Protein AF-A0A1T4ZAY3-F1 (afdb_monomer_lite)

Structure (mmCIF, N/CA/C/O backbone):
data_AF-A0A1T4ZAY3-F1
#
_entry.id   AF-A0A1T4ZAY3-F1
#
loop_
_atom_site.group_PDB
_atom_site.id
_atom_site.type_symbol
_atom_site.label_atom_id
_atom_site.label_alt_id
_atom_site.label_comp_id
_atom_site.label_asym_id
_atom_site.label_entity_id
_atom_site.label_seq_id
_atom_site.pdbx_PDB_ins_code
_atom_site.Cartn_x
_atom_site.Cartn_y
_atom_site.Cartn_z
_atom_site.occupancy
_atom_site.B_iso_or_equiv
_atom_site.auth_seq_id
_atom_site.auth_comp_id
_atom_site.auth_asym_id
_atom_site.auth_atom_id
_atom_site.pdbx_PDB_model_num
ATOM 1 N N . MET A 1 1 ? 29.285 -40.891 -33.772 1.00 54.06 1 MET A N 1
ATOM 2 C CA . MET A 1 1 ? 28.269 -39.819 -33.714 1.00 54.06 1 MET A CA 1
ATOM 3 C C . MET A 1 1 ? 29.008 -38.498 -33.857 1.00 54.06 1 MET A C 1
ATOM 5 O O . MET A 1 1 ? 29.979 -38.327 -33.131 1.00 54.06 1 MET A O 1
ATOM 9 N N . PRO A 1 2 ? 28.671 -37.641 -34.832 1.00 55.88 2 PRO A N 1
ATOM 10 C CA . PRO A 1 2 ? 29.386 -36.385 -35.017 1.00 55.88 2 PRO A CA 1
ATOM 11 C C . PRO A 1 2 ? 29.109 -35.448 -33.835 1.00 55.88 2 PRO A C 1
ATOM 13 O O . PRO A 1 2 ? 27.964 -35.315 -33.409 1.00 55.88 2 PRO A O 1
ATOM 16 N N . ASN A 1 3 ? 30.174 -34.845 -33.300 1.00 60.22 3 ASN A N 1
ATOM 17 C CA . ASN A 1 3 ? 30.145 -33.859 -32.219 1.00 60.22 3 ASN A CA 1
ATOM 18 C C . ASN A 1 3 ? 29.251 -32.673 -32.606 1.00 60.22 3 ASN A C 1
ATOM 20 O O . ASN A 1 3 ? 29.671 -31.792 -33.354 1.00 60.22 3 ASN A O 1
ATOM 24 N N . TYR A 1 4 ? 28.025 -32.645 -32.090 1.00 63.66 4 TYR A N 1
ATOM 25 C CA . TYR A 1 4 ? 27.171 -31.467 -32.155 1.00 63.66 4 TYR A CA 1
ATOM 26 C C . TYR A 1 4 ? 27.678 -30.448 -31.132 1.00 63.66 4 TYR A C 1
ATOM 28 O O . TYR A 1 4 ? 27.472 -30.617 -29.932 1.00 63.66 4 TYR A O 1
ATOM 36 N N . ASN A 1 5 ? 28.369 -29.413 -31.608 1.00 68.62 5 ASN A N 1
ATOM 37 C CA . ASN A 1 5 ? 28.717 -28.250 -30.801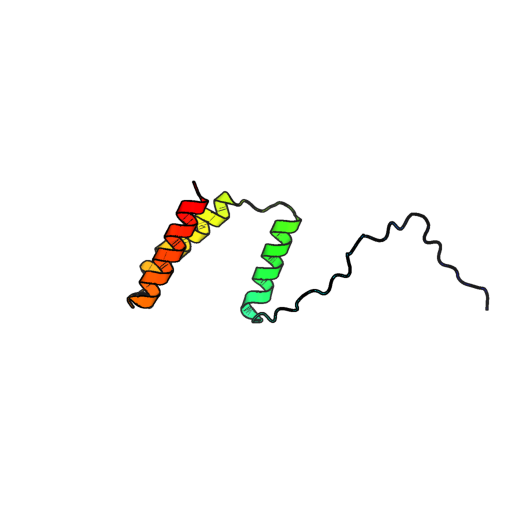 1.00 68.62 5 ASN A CA 1
ATOM 38 C C . ASN A 1 5 ? 27.804 -27.092 -31.236 1.00 68.62 5 ASN A C 1
ATOM 40 O O . ASN A 1 5 ? 27.999 -26.569 -32.337 1.00 68.62 5 ASN A O 1
ATOM 44 N N . PRO A 1 6 ? 26.768 -26.732 -30.459 1.00 68.31 6 PRO A N 1
ATOM 45 C CA . PRO A 1 6 ? 25.873 -25.646 -30.836 1.00 68.31 6 PRO A CA 1
ATOM 46 C C . PRO A 1 6 ? 26.664 -24.337 -30.921 1.00 68.31 6 PRO A C 1
ATOM 48 O O . PRO A 1 6 ? 27.408 -23.995 -30.003 1.00 68.31 6 PRO A O 1
ATOM 51 N N . ASN A 1 7 ? 26.514 -23.606 -32.029 1.00 73.69 7 ASN A N 1
ATOM 52 C CA . ASN A 1 7 ? 27.129 -22.292 -32.176 1.00 73.69 7 ASN A CA 1
ATOM 53 C C . ASN A 1 7 ? 26.437 -21.302 -31.225 1.00 73.69 7 ASN A C 1
ATOM 55 O O . ASN A 1 7 ? 25.284 -20.933 -31.444 1.00 73.69 7 ASN A O 1
ATOM 59 N N . THR A 1 8 ? 27.134 -20.902 -30.161 1.00 68.81 8 THR A N 1
ATOM 60 C CA . THR A 1 8 ? 26.654 -19.927 -29.171 1.00 68.81 8 THR A CA 1
ATOM 61 C C . THR A 1 8 ? 27.223 -18.522 -29.388 1.00 68.81 8 THR A C 1
ATOM 63 O O . THR A 1 8 ? 27.095 -17.670 -28.508 1.00 68.81 8 THR A O 1
ATOM 66 N N . GLU A 1 9 ? 27.876 -18.256 -30.524 1.00 70.31 9 GLU A N 1
ATOM 67 C CA . GLU A 1 9 ? 28.391 -16.923 -30.842 1.00 70.31 9 GLU A CA 1
ATOM 68 C C . GLU A 1 9 ? 27.243 -15.905 -30.914 1.00 70.31 9 GLU A C 1
ATOM 70 O O . GLU A 1 9 ? 26.253 -16.094 -31.617 1.00 70.31 9 GLU A O 1
ATOM 75 N N . GLY A 1 10 ? 27.358 -14.824 -30.136 1.00 65.88 10 GLY A N 1
ATOM 76 C CA . GLY A 1 10 ? 26.344 -13.765 -30.049 1.00 65.88 10 GLY A CA 1
ATOM 77 C C . GLY A 1 10 ? 25.282 -13.957 -28.960 1.00 65.88 10 GLY A C 1
ATOM 78 O O . GLY A 1 10 ? 24.565 -13.007 -28.644 1.00 65.88 10 GLY A O 1
ATOM 79 N N . LEU A 1 11 ? 25.213 -15.124 -28.308 1.00 61.22 11 LEU A N 1
ATOM 80 C CA . LEU A 1 11 ? 24.400 -15.314 -27.104 1.00 61.22 11 LEU A CA 1
ATOM 81 C C . LEU A 1 11 ? 25.141 -14.733 -25.895 1.00 61.22 11 LEU A C 1
ATOM 83 O O . LEU A 1 11 ? 25.824 -15.434 -25.149 1.00 61.22 11 LEU A O 1
ATOM 87 N N . SER A 1 12 ? 24.991 -13.423 -25.692 1.00 61.91 12 SER A N 1
ATOM 88 C CA . SER A 1 12 ? 25.229 -12.806 -24.387 1.00 61.91 12 SER A CA 1
ATOM 89 C C . SER A 1 12 ? 2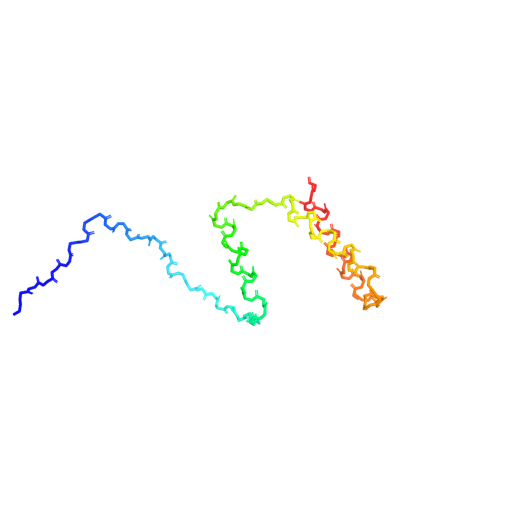4.293 -13.491 -23.397 1.00 61.91 12 SER A C 1
ATOM 91 O O . SER A 1 12 ? 23.086 -13.245 -23.422 1.00 61.91 12 SER A O 1
ATOM 93 N N . GLN A 1 13 ? 24.815 -14.408 -22.576 1.00 61.97 13 GLN A N 1
ATOM 94 C CA . GLN A 1 13 ? 24.017 -14.963 -21.493 1.00 61.97 13 GLN A CA 1
ATOM 95 C C . GLN A 1 13 ? 23.533 -13.779 -20.653 1.00 61.97 13 GLN A C 1
ATOM 97 O O . GLN A 1 13 ? 24.374 -13.032 -20.136 1.00 61.97 13 GLN A O 1
ATOM 102 N N . PRO A 1 14 ? 22.210 -13.561 -20.525 1.00 58.09 14 PRO A N 1
ATOM 103 C CA . PRO A 1 14 ? 21.731 -12.533 -19.631 1.00 58.09 14 PRO A CA 1
ATOM 104 C C . PRO A 1 14 ? 22.329 -12.836 -18.263 1.00 58.09 14 PRO A C 1
ATOM 106 O O . PRO A 1 14 ? 22.317 -13.984 -17.815 1.00 58.09 14 PRO A O 1
ATOM 109 N N . LYS A 1 15 ? 22.923 -11.815 -17.639 1.00 60.19 15 LYS A N 1
ATOM 110 C CA . LYS A 1 15 ? 23.584 -11.900 -16.335 1.00 60.19 15 LYS A CA 1
ATOM 111 C C . LYS A 1 15 ? 22.524 -12.094 -15.247 1.00 60.19 15 LYS A C 1
ATOM 113 O O . LYS A 1 15 ? 22.394 -11.265 -14.351 1.00 60.19 15 LYS A O 1
ATOM 118 N N . TRP A 1 16 ? 21.729 -13.158 -15.338 1.00 51.66 16 TRP A N 1
ATOM 119 C CA . TRP A 1 16 ? 20.880 -13.630 -14.263 1.00 51.66 16 TRP A CA 1
ATOM 120 C C . TRP A 1 16 ? 21.830 -14.026 -13.153 1.00 51.66 16 TRP A C 1
ATOM 122 O O . TRP A 1 16 ? 22.470 -15.077 -13.175 1.00 51.66 16 TRP A O 1
ATOM 132 N N . VAL A 1 17 ? 22.023 -13.091 -12.230 1.00 60.94 17 VAL A N 1
ATOM 133 C CA . VAL A 1 17 ? 22.903 -13.296 -11.099 1.00 60.94 17 VAL A CA 1
ATOM 134 C C . VAL A 1 17 ? 22.227 -14.361 -10.256 1.00 60.94 17 VAL A C 1
ATOM 136 O O . VAL A 1 17 ? 21.224 -14.083 -9.602 1.00 60.94 17 VAL A O 1
ATOM 139 N N . ASN A 1 18 ? 22.754 -15.582 -10.314 1.00 60.12 18 ASN A N 1
ATOM 140 C CA . ASN A 1 18 ? 22.251 -16.735 -9.577 1.00 60.12 18 ASN A CA 1
ATOM 141 C C . ASN A 1 18 ? 22.617 -16.575 -8.091 1.00 60.12 18 ASN A C 1
ATOM 143 O O . ASN A 1 18 ? 23.479 -17.255 -7.541 1.00 60.12 18 ASN A O 1
ATOM 147 N N . LYS A 1 19 ? 22.045 -15.543 -7.469 1.00 71.69 19 LYS A N 1
ATOM 148 C CA . LYS A 1 19 ? 22.133 -15.265 -6.043 1.00 71.69 19 LYS A CA 1
ATOM 149 C C . LYS A 1 19 ? 21.148 -16.184 -5.329 1.00 71.69 19 LYS A C 1
ATOM 151 O O . LYS A 1 19 ? 20.079 -16.448 -5.876 1.00 71.69 19 LYS A O 1
ATOM 156 N N . PRO A 1 20 ? 21.456 -16.635 -4.106 1.00 71.44 20 PRO A N 1
ATOM 157 C CA . PRO A 1 20 ? 20.471 -17.322 -3.287 1.00 71.44 20 PRO A CA 1
ATOM 158 C C . PRO A 1 20 ? 19.259 -16.401 -3.095 1.00 71.44 20 PRO A C 1
ATOM 160 O O . PRO A 1 20 ? 19.356 -15.356 -2.450 1.00 71.44 20 PRO A O 1
ATOM 163 N N . VAL A 1 21 ? 18.129 -16.767 -3.702 1.00 68.62 21 VAL A N 1
ATOM 164 C CA . VAL A 1 21 ? 16.877 -16.011 -3.609 1.00 68.62 21 VAL A CA 1
ATOM 165 C C . VAL A 1 21 ? 16.019 -16.637 -2.520 1.00 68.62 21 VAL A C 1
ATOM 167 O O . VAL A 1 21 ? 15.841 -17.855 -2.467 1.00 68.62 21 VAL A O 1
ATOM 170 N N . LYS A 1 22 ? 15.474 -15.808 -1.630 1.00 77.94 22 LYS A N 1
ATOM 171 C CA . LYS A 1 22 ? 14.543 -16.277 -0.606 1.00 77.94 22 LYS A CA 1
ATOM 172 C C . LYS A 1 22 ? 13.182 -16.539 -1.247 1.00 77.94 22 LYS A C 1
ATOM 174 O O . LYS A 1 22 ? 12.578 -15.629 -1.806 1.00 77.94 22 LYS A O 1
ATOM 179 N N . VAL A 1 23 ? 12.699 -17.776 -1.147 1.00 78.06 23 VAL A N 1
ATOM 180 C CA . VAL A 1 23 ? 11.369 -18.151 -1.644 1.00 78.06 23 VAL A CA 1
ATOM 181 C C . VAL A 1 23 ? 10.311 -17.664 -0.657 1.00 78.06 23 VAL A C 1
ATOM 183 O O . VAL A 1 23 ? 10.335 -18.033 0.519 1.00 78.06 23 VAL A O 1
ATOM 186 N N . TYR A 1 24 ? 9.372 -16.852 -1.138 1.00 78.06 24 TYR A N 1
ATOM 187 C CA . TYR A 1 24 ? 8.210 -16.405 -0.374 1.00 78.06 24 TYR A CA 1
ATOM 188 C C . TYR A 1 24 ? 6.965 -17.153 -0.844 1.00 78.06 24 TYR A C 1
ATOM 190 O O . TYR A 1 24 ? 6.671 -17.194 -2.036 1.00 78.06 24 TYR A O 1
ATOM 198 N N . ARG A 1 25 ? 6.229 -17.754 0.097 1.00 82.56 25 ARG A N 1
ATOM 199 C CA . ARG A 1 25 ? 4.931 -18.377 -0.189 1.00 82.56 25 ARG A CA 1
ATOM 200 C C . ARG A 1 25 ? 3.842 -17.326 -0.038 1.00 82.56 25 ARG A C 1
ATOM 202 O O . ARG A 1 25 ? 3.722 -16.716 1.022 1.00 82.56 25 ARG A O 1
ATOM 209 N N . LEU A 1 26 ? 3.066 -17.130 -1.094 1.00 79.44 26 LEU A N 1
ATOM 210 C CA . LEU A 1 26 ? 1.941 -16.202 -1.132 1.00 79.44 26 LEU A CA 1
ATOM 211 C C . LEU A 1 26 ? 0.634 -17.006 -1.180 1.00 79.44 26 LEU A C 1
ATOM 213 O O . LEU A 1 26 ? 0.596 -18.044 -1.842 1.00 79.44 26 LEU A O 1
ATOM 217 N N . PRO A 1 27 ? -0.438 -16.550 -0.512 1.00 90.19 27 PRO A N 1
ATOM 218 C CA . PRO A 1 27 ? -1.779 -17.057 -0.762 1.00 90.19 27 PRO A CA 1
ATOM 219 C C . PRO A 1 27 ? -2.146 -16.934 -2.244 1.00 90.19 27 PRO A C 1
ATOM 221 O O . PRO A 1 27 ? -1.897 -15.904 -2.873 1.00 90.19 27 PRO A O 1
ATOM 224 N N . GLU A 1 28 ? -2.788 -17.964 -2.785 1.00 85.94 28 GLU A N 1
ATOM 225 C CA . GLU A 1 28 ? -3.137 -18.041 -4.208 1.00 85.94 28 GLU A CA 1
ATOM 226 C C . GLU A 1 28 ? -3.997 -16.853 -4.667 1.00 85.94 28 GLU A C 1
ATOM 228 O O . GLU A 1 28 ? -3.777 -16.299 -5.739 1.00 85.94 28 GLU A O 1
ATOM 233 N N . ALA A 1 29 ? -4.886 -16.365 -3.796 1.00 90.25 29 ALA A N 1
ATOM 234 C CA . ALA A 1 29 ? -5.746 -15.217 -4.075 1.00 90.25 29 ALA A CA 1
ATOM 235 C C . ALA A 1 29 ? -4.989 -13.899 -4.340 1.00 90.25 29 ALA A C 1
ATOM 237 O O . ALA A 1 29 ? -5.515 -13.020 -5.023 1.00 90.25 29 ALA A O 1
ATOM 238 N N . ILE A 1 30 ? -3.775 -13.731 -3.797 1.00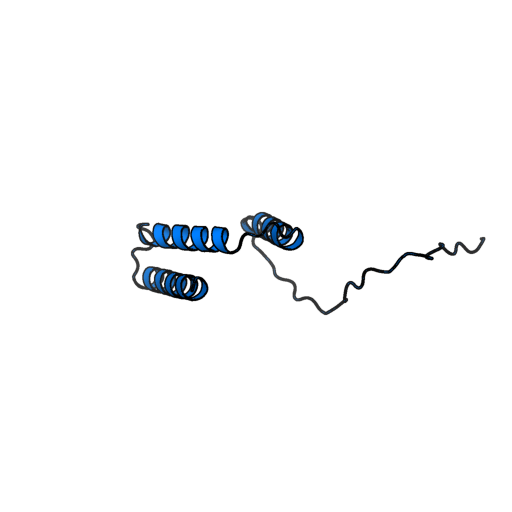 87.25 30 ILE A N 1
ATOM 239 C CA . ILE A 1 30 ? -2.981 -12.501 -3.978 1.00 87.25 30 ILE A CA 1
ATOM 240 C C . ILE A 1 30 ? -1.859 -12.659 -5.003 1.00 87.25 30 ILE A C 1
ATOM 242 O O . ILE A 1 30 ? -1.394 -11.656 -5.541 1.00 87.25 30 ILE A O 1
ATOM 246 N N . ALA A 1 31 ? -1.455 -13.895 -5.309 1.00 84.44 31 ALA A N 1
ATOM 247 C CA . ALA A 1 31 ? -0.415 -14.198 -6.286 1.00 84.44 31 ALA A CA 1
ATOM 248 C C . ALA A 1 31 ? -0.591 -13.474 -7.641 1.00 84.44 31 ALA A C 1
ATOM 250 O O . ALA A 1 31 ? 0.370 -12.830 -8.068 1.00 84.44 31 ALA A O 1
ATOM 251 N N . PRO A 1 32 ? -1.775 -13.474 -8.296 1.00 89.31 32 PRO A N 1
ATOM 252 C CA . PRO A 1 32 ? -1.927 -12.805 -9.589 1.00 89.31 32 PRO A CA 1
ATOM 253 C C . PRO A 1 32 ? -1.718 -11.290 -9.493 1.00 89.31 32 PRO A C 1
ATOM 255 O O . PRO A 1 32 ? -1.053 -10.713 -10.347 1.00 89.31 32 PRO A O 1
ATOM 258 N N . LYS A 1 33 ? -2.198 -10.652 -8.417 1.00 87.00 33 LYS A N 1
ATOM 259 C CA . LYS A 1 33 ? -2.030 -9.205 -8.203 1.00 87.00 33 LYS A CA 1
ATOM 260 C C . LYS A 1 33 ? -0.567 -8.824 -7.998 1.00 87.00 33 LYS A C 1
ATOM 262 O O . LYS A 1 33 ? -0.116 -7.807 -8.511 1.00 87.00 33 LYS A O 1
ATOM 267 N N . VAL A 1 34 ? 0.179 -9.646 -7.256 1.00 86.12 34 VAL A N 1
ATOM 268 C CA . VAL A 1 34 ? 1.612 -9.423 -7.018 1.00 86.12 34 VAL A CA 1
ATOM 269 C C . VAL A 1 34 ? 2.403 -9.547 -8.321 1.00 86.12 34 VAL A C 1
ATOM 271 O O . VAL A 1 34 ? 3.269 -8.716 -8.582 1.00 86.12 34 VAL A O 1
ATOM 274 N N . LEU A 1 35 ? 2.092 -10.546 -9.152 1.00 86.56 35 LEU A N 1
ATOM 275 C CA . LEU A 1 35 ? 2.744 -10.730 -10.450 1.00 86.56 35 LEU A CA 1
ATOM 276 C C . LEU A 1 35 ? 2.422 -9.594 -11.425 1.00 86.56 35 LEU A C 1
ATOM 278 O O . LEU A 1 35 ? 3.322 -9.090 -12.089 1.00 86.56 35 LEU A O 1
ATOM 282 N N . GLU A 1 36 ? 1.164 -9.154 -11.480 1.00 88.44 36 GLU A N 1
ATOM 283 C CA . GLU A 1 36 ? 0.761 -8.015 -12.309 1.00 88.44 36 GLU A CA 1
ATOM 284 C C . GLU A 1 36 ? 1.486 -6.731 -11.885 1.00 88.44 36 GLU A C 1
ATOM 286 O O . GLU A 1 36 ? 1.981 -5.980 -12.725 1.00 88.44 36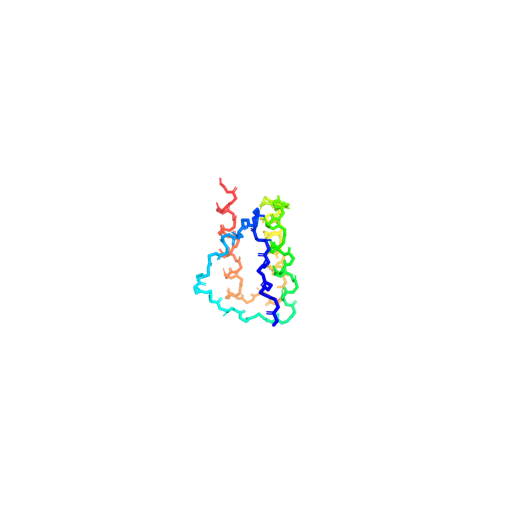 GLU A O 1
ATOM 291 N N . TYR A 1 37 ? 1.597 -6.496 -10.577 1.00 83.88 37 TYR A N 1
ATOM 292 C CA . TYR A 1 37 ? 2.321 -5.349 -10.042 1.00 83.88 37 TYR A CA 1
ATOM 293 C C . TYR A 1 37 ? 3.817 -5.401 -10.379 1.00 83.88 37 TYR A C 1
ATOM 295 O O . TYR A 1 37 ? 4.377 -4.405 -10.833 1.00 83.88 37 TYR A O 1
ATOM 303 N N . ALA A 1 38 ? 4.458 -6.566 -10.234 1.00 84.19 38 ALA A N 1
ATOM 304 C CA . ALA A 1 38 ? 5.851 -6.756 -10.638 1.00 84.19 38 ALA A CA 1
ATOM 305 C C . ALA A 1 38 ? 6.052 -6.463 -12.134 1.00 84.19 38 ALA A C 1
ATOM 307 O O . ALA A 1 38 ? 6.972 -5.742 -12.506 1.00 84.19 38 ALA A O 1
ATOM 308 N N . HIS A 1 39 ? 5.131 -6.926 -12.980 1.00 84.06 39 HIS A N 1
ATOM 309 C CA . HIS A 1 39 ? 5.171 -6.660 -14.413 1.00 84.06 39 HIS A CA 1
ATOM 310 C C . HIS A 1 39 ? 5.041 -5.161 -14.746 1.00 84.06 39 HIS A C 1
ATOM 312 O O . HIS A 1 39 ? 5.753 -4.658 -15.612 1.00 84.06 39 HIS A O 1
ATOM 318 N N . LYS A 1 40 ? 4.182 -4.412 -14.037 1.00 81.88 40 LYS A N 1
ATOM 319 C CA . LYS A 1 40 ? 4.076 -2.945 -14.193 1.00 81.88 40 LYS A CA 1
ATOM 320 C C . LYS A 1 40 ? 5.381 -2.226 -13.843 1.00 81.88 40 LYS A C 1
ATOM 322 O O . LYS A 1 40 ? 5.737 -1.262 -14.520 1.00 81.88 40 LYS A O 1
ATOM 327 N N . LEU A 1 41 ? 6.090 -2.695 -12.813 1.00 79.81 41 LEU A N 1
ATOM 328 C CA . LEU A 1 41 ? 7.399 -2.155 -12.436 1.00 79.81 41 LEU A CA 1
ATOM 329 C C . LEU A 1 41 ? 8.446 -2.414 -13.525 1.00 79.81 41 LEU A C 1
ATOM 331 O O . LEU A 1 41 ? 9.159 -1.487 -13.902 1.00 79.81 41 LEU A O 1
ATOM 335 N N . ASP A 1 42 ? 8.494 -3.633 -14.068 1.00 81.50 42 ASP A N 1
ATOM 336 C CA . ASP A 1 42 ? 9.449 -4.006 -15.119 1.00 81.50 42 ASP A CA 1
ATOM 337 C C . ASP A 1 42 ? 9.224 -3.223 -16.423 1.00 81.50 42 ASP A C 1
ATOM 339 O O . ASP A 1 42 ? 10.182 -2.838 -17.093 1.00 81.50 42 ASP A O 1
ATOM 343 N N . MET A 1 43 ? 7.966 -2.934 -16.774 1.00 83.56 43 MET A N 1
ATOM 344 C CA . MET A 1 43 ? 7.619 -2.139 -17.960 1.00 83.56 43 MET A CA 1
ATOM 345 C C . MET A 1 43 ? 7.831 -0.627 -17.786 1.00 83.56 43 MET A C 1
ATOM 347 O O . MET A 1 43 ? 7.661 0.123 -18.746 1.00 83.56 43 MET A O 1
ATOM 351 N N . GLY A 1 44 ? 8.141 -0.150 -16.576 1.00 76.75 44 GLY A N 1
ATOM 352 C CA . GLY A 1 44 ? 8.232 1.282 -16.283 1.00 76.75 44 GLY A CA 1
ATOM 353 C C . GLY A 1 44 ? 6.892 2.023 -16.378 1.00 76.75 44 GLY A C 1
ATOM 354 O O . GLY A 1 44 ? 6.871 3.250 -16.379 1.00 76.75 44 GLY A O 1
ATOM 355 N N . SER A 1 45 ? 5.765 1.304 -16.425 1.00 77.00 45 SER A N 1
ATOM 356 C CA . SER A 1 45 ? 4.412 1.877 -16.449 1.00 77.00 45 SER A CA 1
ATOM 357 C C . SER A 1 45 ? 3.892 2.212 -15.044 1.00 77.00 45 SER A C 1
ATOM 359 O O . SER A 1 45 ? 2.684 2.299 -14.831 1.00 77.00 45 SER A O 1
ATOM 361 N N . TYR A 1 46 ? 4.792 2.299 -14.065 1.00 77.56 46 TYR A N 1
ATOM 362 C CA . TYR A 1 46 ? 4.474 2.534 -12.665 1.00 77.56 46 TYR A CA 1
ATOM 363 C C . TYR A 1 46 ? 4.437 4.034 -12.377 1.00 77.56 46 TYR A C 1
ATOM 365 O O . TYR A 1 46 ? 5.476 4.691 -12.302 1.00 77.56 46 TYR A O 1
ATOM 373 N N . ASP A 1 47 ? 3.233 4.567 -12.182 1.00 82.94 47 ASP A N 1
ATOM 374 C CA . ASP A 1 47 ? 3.049 5.917 -11.661 1.00 82.94 47 ASP A CA 1
ATOM 375 C C . ASP A 1 47 ? 2.982 5.871 -10.132 1.00 82.94 47 ASP A C 1
ATOM 377 O O . ASP A 1 47 ? 1.943 5.598 -9.525 1.00 82.94 47 ASP A O 1
ATOM 381 N N . ARG A 1 48 ? 4.125 6.160 -9.504 1.00 81.75 48 ARG A N 1
ATOM 382 C CA . ARG A 1 48 ? 4.256 6.214 -8.045 1.00 81.75 48 ARG A CA 1
ATOM 383 C C . ARG A 1 48 ? 3.230 7.152 -7.407 1.00 81.75 48 ARG A C 1
ATOM 385 O O . ARG A 1 48 ? 2.758 6.855 -6.311 1.00 81.75 48 ARG A O 1
ATOM 392 N N . GLN A 1 49 ? 2.919 8.275 -8.051 1.00 83.38 49 GLN A N 1
ATOM 393 C CA . GLN A 1 49 ? 2.062 9.305 -7.474 1.00 83.38 49 GLN A CA 1
ATOM 394 C C . GLN A 1 49 ? 0.599 8.856 -7.474 1.00 83.38 49 GLN A C 1
ATOM 396 O O . GLN A 1 49 ? -0.097 9.013 -6.469 1.00 83.38 49 GLN A O 1
ATOM 401 N N . ALA A 1 50 ? 0.154 8.237 -8.570 1.00 85.12 50 ALA A N 1
ATOM 402 C CA . ALA A 1 50 ? -1.186 7.667 -8.678 1.00 85.12 50 ALA A CA 1
ATOM 403 C C . ALA A 1 50 ? -1.408 6.514 -7.682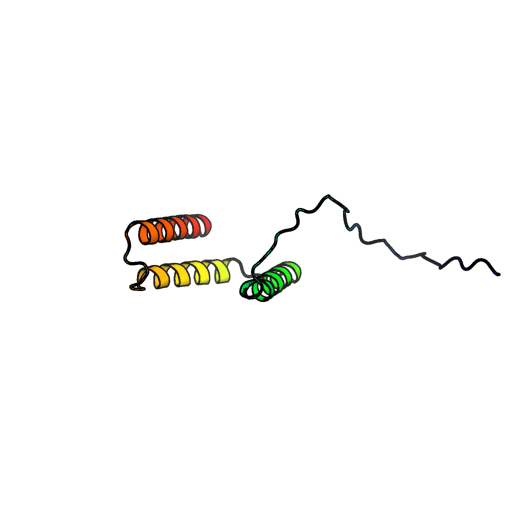 1.00 85.12 50 ALA A C 1
ATOM 405 O O . ALA A 1 50 ? -2.444 6.457 -7.020 1.00 85.12 50 ALA A O 1
ATOM 406 N N . GLU A 1 51 ? -0.420 5.631 -7.520 1.00 83.94 51 GLU A N 1
ATOM 407 C CA . GLU A 1 51 ? -0.482 4.504 -6.578 1.00 83.94 51 GLU A CA 1
ATOM 408 C C . GLU A 1 51 ? -0.505 4.975 -5.116 1.00 83.94 51 GLU A C 1
ATOM 410 O O . GLU A 1 51 ? -1.256 4.447 -4.292 1.00 83.94 51 GLU A O 1
ATOM 415 N N . LEU A 1 52 ? 0.262 6.020 -4.787 1.00 85.12 52 LEU A N 1
ATOM 416 C CA . LEU A 1 52 ? 0.254 6.616 -3.452 1.00 85.12 52 LEU A CA 1
ATOM 417 C C . LEU A 1 52 ? -1.104 7.251 -3.124 1.00 85.12 52 LEU A C 1
ATOM 419 O O . LEU A 1 52 ? -1.629 7.038 -2.030 1.00 85.12 52 LEU A O 1
ATOM 423 N N . ALA A 1 53 ? -1.696 7.977 -4.076 1.00 86.06 53 ALA A N 1
ATOM 424 C CA . ALA A 1 53 ? -3.032 8.547 -3.926 1.00 86.06 53 ALA A CA 1
ATOM 425 C C . ALA A 1 53 ? -4.091 7.450 -3.715 1.00 86.06 53 ALA A C 1
ATOM 427 O O . ALA A 1 53 ? -4.864 7.514 -2.759 1.00 86.06 53 ALA A O 1
ATOM 428 N N . ALA A 1 54 ? -4.062 6.389 -4.528 1.00 87.62 54 ALA A N 1
ATOM 429 C CA . ALA A 1 54 ? -4.977 5.256 -4.398 1.00 87.62 54 ALA A CA 1
ATOM 430 C C . ALA A 1 54 ? -4.839 4.531 -3.044 1.00 87.62 54 ALA A C 1
ATOM 432 O O . ALA A 1 54 ? -5.838 4.112 -2.446 1.00 87.62 54 ALA A O 1
ATOM 433 N N . ALA A 1 55 ? -3.615 4.400 -2.525 1.00 86.75 55 ALA A N 1
ATOM 434 C CA . ALA A 1 55 ? -3.360 3.812 -1.213 1.00 86.75 55 ALA A CA 1
ATOM 435 C C . ALA A 1 55 ? -3.913 4.679 -0.068 1.00 86.75 55 ALA A C 1
ATOM 437 O O . ALA A 1 55 ? -4.534 4.146 0.859 1.00 86.75 55 ALA A O 1
ATOM 438 N N . ILE A 1 56 ? -3.736 6.003 -0.143 1.00 89.44 56 ILE A N 1
ATOM 439 C CA . ILE A 1 56 ? -4.299 6.956 0.824 1.00 89.44 56 ILE A CA 1
ATOM 440 C C . ILE A 1 56 ? -5.829 6.883 0.809 1.00 89.44 56 ILE A C 1
ATOM 442 O O . ILE A 1 56 ? -6.434 6.751 1.875 1.00 89.44 56 ILE A O 1
ATOM 446 N N . ASP A 1 57 ? -6.455 6.877 -0.367 1.00 90.31 57 ASP A N 1
ATOM 447 C CA . ASP A 1 57 ? -7.912 6.769 -0.503 1.00 90.31 57 ASP A CA 1
ATOM 448 C C . ASP A 1 57 ? -8.441 5.457 0.083 1.00 90.31 57 ASP A C 1
ATOM 450 O O . ASP A 1 57 ? -9.400 5.452 0.859 1.00 90.31 57 ASP A O 1
ATOM 454 N N . THR A 1 58 ? -7.771 4.340 -0.209 1.00 89.94 58 THR A N 1
ATOM 455 C CA . THR A 1 58 ? -8.154 3.018 0.304 1.00 89.94 58 THR A CA 1
ATOM 456 C C . THR A 1 58 ? -8.104 2.970 1.829 1.00 89.94 58 THR A C 1
ATOM 458 O O . THR A 1 58 ? -9.034 2.476 2.468 1.00 89.94 58 THR A O 1
ATOM 461 N N . LEU A 1 59 ? -7.041 3.495 2.444 1.00 88.44 59 LEU A N 1
ATOM 462 C CA . LEU A 1 59 ? -6.908 3.517 3.902 1.00 88.44 59 LEU A CA 1
ATOM 463 C C . LEU A 1 59 ? -7.864 4.521 4.555 1.00 88.44 59 LEU A C 1
ATOM 465 O O . LEU A 1 59 ? -8.398 4.249 5.632 1.00 88.44 59 LEU A O 1
ATOM 469 N N . THR A 1 60 ? -8.131 5.646 3.895 1.00 89.44 60 THR A N 1
ATOM 470 C CA . THR A 1 60 ? -9.115 6.632 4.353 1.00 89.44 60 THR A CA 1
ATOM 471 C C . THR A 1 60 ? -10.518 6.034 4.336 1.00 89.44 60 THR A C 1
ATOM 473 O O . THR A 1 60 ? -11.245 6.149 5.323 1.00 89.44 60 THR A O 1
ATOM 476 N N . HIS A 1 61 ? -10.874 5.289 3.285 1.00 89.94 61 HIS A N 1
ATOM 477 C CA . HIS A 1 61 ? -12.107 4.509 3.257 1.00 89.94 61 HIS A CA 1
ATOM 478 C C . HIS A 1 61 ? -12.091 3.402 4.319 1.00 89.94 61 HIS A C 1
ATOM 480 O O . HIS A 1 61 ? -13.090 3.197 5.006 1.00 89.94 61 HIS A O 1
ATOM 486 N N . ALA A 1 62 ? -10.979 2.700 4.530 1.00 87.94 62 ALA A N 1
ATOM 487 C CA . ALA A 1 62 ? -10.919 1.654 5.546 1.00 87.94 62 ALA A CA 1
ATOM 488 C C . ALA A 1 62 ? -11.296 2.188 6.943 1.00 87.94 62 ALA A C 1
ATOM 490 O O . ALA A 1 62 ? -11.955 1.481 7.703 1.00 87.94 62 ALA A O 1
ATOM 491 N N . LEU A 1 63 ? -10.976 3.445 7.271 1.00 87.69 63 LEU A N 1
ATOM 492 C CA . LEU A 1 63 ? -11.381 4.073 8.536 1.00 87.69 63 LEU A CA 1
ATOM 493 C C . LEU A 1 63 ? -12.896 4.277 8.692 1.00 87.69 63 LEU A C 1
ATOM 495 O O . LEU A 1 63 ? -13.358 4.419 9.826 1.00 87.69 63 LEU A O 1
ATOM 499 N N . THR A 1 64 ? -13.662 4.309 7.599 1.00 88.25 64 THR A N 1
ATOM 500 C CA . THR A 1 64 ? -15.124 4.481 7.631 1.00 88.25 64 THR A CA 1
ATOM 501 C C . THR A 1 64 ? -15.870 3.159 7.812 1.00 88.25 64 THR A C 1
ATOM 503 O O . THR A 1 64 ? -17.056 3.165 8.141 1.00 88.25 64 THR A O 1
ATOM 506 N N . LEU A 1 65 ? -15.191 2.019 7.642 1.00 88.88 65 LEU A N 1
ATOM 507 C CA . LEU A 1 65 ? -15.815 0.704 7.743 1.00 88.88 65 LEU A CA 1
ATOM 508 C C . LEU A 1 65 ? -16.102 0.320 9.207 1.00 88.88 65 LEU A C 1
ATOM 510 O O . LEU A 1 65 ? -15.223 0.442 10.065 1.00 88.88 65 LEU A O 1
ATOM 514 N N . PRO A 1 66 ? -17.288 -0.247 9.505 1.00 83.75 66 PRO A N 1
ATOM 515 C CA . PRO A 1 66 ? -17.676 -0.618 10.868 1.00 83.75 66 PRO A CA 1
ATOM 516 C C . PRO A 1 66 ? -16.759 -1.690 11.476 1.00 83.75 66 PRO A C 1
ATOM 518 O O . PRO A 1 66 ? -16.504 -1.668 12.679 1.00 83.75 66 PRO A O 1
ATOM 521 N N . ALA A 1 67 ? -16.190 -2.575 10.651 1.00 82.69 67 ALA A N 1
ATOM 522 C CA . ALA A 1 67 ? -15.212 -3.583 11.072 1.00 82.69 67 ALA A CA 1
ATOM 523 C C . ALA A 1 67 ? -13.920 -2.977 11.661 1.00 82.69 67 ALA A C 1
ATOM 525 O O . ALA A 1 67 ? -13.236 -3.620 12.454 1.00 82.69 67 ALA A O 1
ATOM 526 N N . ASN A 1 68 ? -13.614 -1.721 11.324 1.00 83.44 68 ASN A N 1
ATOM 527 C CA . ASN A 1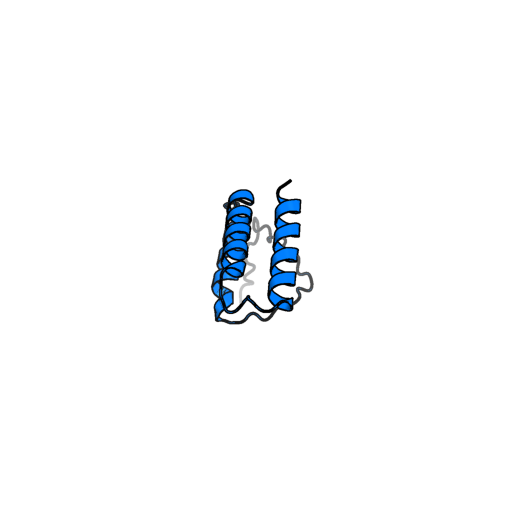 68 ? -12.391 -1.026 11.726 1.00 83.44 68 ASN A CA 1
ATOM 528 C C . ASN A 1 68 ? -12.630 -0.016 12.862 1.00 83.44 68 ASN A C 1
ATOM 530 O O . ASN A 1 68 ? -11.773 0.817 13.159 1.00 83.44 68 ASN A O 1
ATOM 534 N N . THR A 1 69 ? -13.784 -0.097 13.529 1.00 76.69 69 THR A N 1
ATOM 535 C CA . THR A 1 69 ? -14.124 0.734 14.698 1.00 76.69 69 THR A CA 1
ATOM 536 C C . THR A 1 69 ? -13.283 0.405 15.933 1.00 76.69 69 THR A C 1
ATOM 538 O O . THR A 1 69 ? -13.128 1.254 16.812 1.00 76.69 69 THR A O 1
ATOM 541 N N . GLY A 1 70 ? -12.689 -0.793 15.989 1.00 84.44 70 GLY A N 1
ATOM 542 C CA . GLY A 1 70 ? -11.790 -1.206 17.062 1.00 84.44 70 GLY A CA 1
ATOM 543 C C . GLY A 1 70 ? -10.558 -0.299 17.174 1.00 84.44 70 GLY A C 1
ATOM 544 O O . GLY A 1 70 ? -9.864 -0.041 16.189 1.00 84.44 70 GLY A O 1
ATOM 545 N N . GLY A 1 71 ? -10.248 0.155 18.393 1.00 84.44 71 GLY A N 1
ATOM 546 C CA . GLY A 1 71 ? -9.190 1.143 18.641 1.00 84.44 71 GLY A CA 1
ATOM 547 C C . GLY A 1 71 ? -7.798 0.730 18.147 1.00 84.44 71 GLY A C 1
ATOM 548 O O . GLY A 1 71 ? -7.057 1.574 17.649 1.00 84.44 71 GLY A O 1
ATOM 549 N N . ALA A 1 72 ? -7.455 -0.561 18.224 1.00 88.12 72 ALA A N 1
ATOM 550 C CA . ALA A 1 72 ? -6.166 -1.077 17.757 1.00 88.12 72 ALA A CA 1
ATOM 551 C C . ALA A 1 72 ? -6.034 -1.034 16.225 1.00 88.12 72 ALA A C 1
ATOM 553 O O . ALA A 1 72 ? -5.049 -0.512 15.707 1.00 88.12 72 ALA A O 1
ATOM 554 N N . ILE A 1 73 ? -7.056 -1.507 15.502 1.00 85.44 73 ILE A N 1
ATOM 555 C CA . ILE A 1 73 ? -7.078 -1.512 14.030 1.00 85.44 73 ILE A CA 1
ATOM 556 C C . ILE A 1 73 ? -7.039 -0.074 13.507 1.00 85.44 73 ILE A C 1
ATOM 558 O O . ILE A 1 73 ? -6.212 0.269 12.665 1.00 85.44 73 ILE A O 1
ATOM 562 N N . LYS A 1 74 ? -7.864 0.807 14.082 1.00 88.75 74 LYS A N 1
ATOM 563 C CA . LYS A 1 74 ? -7.903 2.228 13.725 1.00 88.75 74 LYS A CA 1
ATOM 564 C C . LYS A 1 74 ? -6.557 2.928 13.934 1.00 88.75 74 LYS A C 1
ATOM 566 O O . LYS A 1 74 ? -6.182 3.786 13.137 1.00 88.75 74 LYS A O 1
ATOM 571 N N . LYS A 1 75 ? -5.831 2.577 15.002 1.00 90.75 75 LYS A N 1
ATOM 572 C CA . LYS A 1 75 ? -4.506 3.135 15.302 1.00 90.75 75 LYS A CA 1
ATOM 573 C C . LYS A 1 75 ? -3.467 2.719 14.260 1.00 90.75 75 LYS A C 1
ATOM 575 O O . LYS A 1 75 ? -2.716 3.575 13.803 1.00 90.75 75 LYS A O 1
ATOM 580 N N . GLU A 1 76 ? -3.451 1.452 13.854 1.00 90.56 76 GLU A N 1
ATOM 581 C CA . GLU A 1 76 ? -2.524 0.976 12.820 1.00 90.56 76 GLU A CA 1
ATOM 582 C C . GLU A 1 76 ? -2.851 1.551 11.434 1.00 90.56 76 GLU A C 1
ATOM 584 O O . GLU A 1 76 ? -1.936 1.954 10.720 1.00 90.56 76 GLU A O 1
ATOM 589 N N . ILE A 1 77 ? -4.136 1.699 11.081 1.00 88.88 77 ILE A N 1
ATOM 590 C CA . ILE A 1 77 ? -4.533 2.350 9.819 1.00 88.88 77 ILE A CA 1
ATOM 591 C C . ILE A 1 77 ? -4.066 3.813 9.788 1.00 88.88 77 ILE A C 1
ATOM 593 O O . ILE A 1 77 ? -3.513 4.257 8.785 1.00 88.88 77 ILE A O 1
ATOM 597 N N . ARG A 1 78 ? -4.221 4.558 10.892 1.00 89.81 78 ARG A N 1
ATOM 598 C CA . ARG A 1 78 ? -3.715 5.939 10.995 1.00 89.81 78 ARG A CA 1
ATOM 599 C C . ARG A 1 78 ? -2.198 6.012 10.867 1.00 89.81 78 ARG A C 1
ATOM 601 O O . ARG A 1 78 ? -1.697 6.812 10.097 1.00 89.81 78 ARG A O 1
ATOM 608 N N . LYS A 1 79 ? -1.476 5.117 11.541 1.00 92.56 79 LYS A N 1
ATOM 609 C CA . LYS A 1 79 ? -0.013 5.039 11.444 1.00 92.56 79 LYS A CA 1
ATOM 610 C C . LYS A 1 79 ? 0.464 4.746 10.018 1.00 92.56 79 LYS A C 1
ATOM 612 O O . LYS A 1 79 ? 1.508 5.247 9.606 1.00 92.56 79 LYS A O 1
ATOM 617 N N . ALA A 1 80 ? -0.268 3.914 9.277 1.00 90.00 80 ALA A N 1
ATOM 618 C CA . ALA A 1 80 ? 0.013 3.659 7.869 1.00 90.00 80 ALA A CA 1
ATOM 619 C C . ALA A 1 80 ? -0.248 4.905 7.008 1.00 90.00 80 ALA A C 1
ATOM 621 O O . ALA A 1 80 ? 0.596 5.246 6.185 1.00 90.00 80 ALA A O 1
ATOM 622 N N . LEU A 1 81 ? -1.362 5.610 7.239 1.00 90.56 81 LEU A N 1
ATOM 623 C CA . LEU A 1 81 ? -1.675 6.874 6.566 1.00 90.56 81 LEU A CA 1
ATOM 624 C C . LEU A 1 81 ? -0.606 7.942 6.813 1.00 90.56 81 LEU A C 1
ATOM 626 O O . LEU A 1 81 ? -0.125 8.528 5.851 1.00 90.56 81 LEU A O 1
ATOM 630 N N . ASP A 1 82 ? -0.182 8.141 8.063 1.00 91.19 82 ASP A N 1
ATOM 631 C CA . ASP A 1 82 ? 0.831 9.144 8.417 1.00 91.19 82 ASP A CA 1
ATOM 632 C C . ASP A 1 82 ? 2.142 8.909 7.648 1.00 91.19 82 ASP A C 1
ATOM 634 O O . ASP A 1 82 ? 2.708 9.838 7.075 1.00 91.19 82 ASP A O 1
ATOM 638 N N . LYS A 1 83 ? 2.580 7.646 7.544 1.00 91.25 83 LYS A N 1
ATOM 639 C CA . LYS A 1 83 ? 3.761 7.272 6.748 1.00 91.25 83 LYS A CA 1
ATOM 640 C C . LYS A 1 83 ? 3.587 7.537 5.257 1.00 91.25 83 LYS A C 1
ATOM 642 O O . LYS A 1 83 ? 4.539 7.933 4.595 1.00 91.25 83 LYS A O 1
ATOM 647 N N . LEU A 1 84 ? 2.407 7.270 4.700 1.00 86.44 84 LEU A N 1
ATOM 648 C CA . LEU A 1 84 ? 2.157 7.510 3.277 1.00 86.44 84 LEU A CA 1
ATOM 649 C C . LEU A 1 84 ? 2.114 9.005 2.958 1.00 86.44 84 LEU A C 1
ATOM 651 O O . LEU A 1 84 ? 2.586 9.403 1.899 1.00 86.44 84 LEU A O 1
ATOM 655 N N . VAL A 1 85 ? 1.597 9.824 3.876 1.00 83.81 85 VAL A N 1
ATOM 656 C CA . VAL A 1 85 ? 1.612 11.287 3.755 1.00 83.81 85 VAL A CA 1
ATOM 657 C C . VAL A 1 85 ? 3.039 11.828 3.838 1.00 83.81 85 VAL A C 1
ATOM 659 O O . VAL A 1 85 ? 3.394 12.683 3.035 1.00 83.81 85 VAL A O 1
ATOM 662 N N . GLU A 1 86 ? 3.874 11.302 4.738 1.00 85.12 86 GLU A N 1
ATOM 663 C CA . GLU A 1 86 ? 5.303 11.648 4.816 1.00 85.12 86 GLU A CA 1
ATOM 664 C C . GLU A 1 86 ? 6.047 11.306 3.514 1.00 85.12 86 GLU A C 1
ATOM 666 O O . GLU A 1 86 ? 6.835 12.103 3.026 1.00 85.12 86 GLU A O 1
ATOM 671 N N . LEU A 1 87 ? 5.750 10.155 2.899 1.00 76.94 87 LEU A N 1
ATOM 672 C CA . LEU A 1 87 ? 6.350 9.732 1.625 1.00 76.94 87 LEU A CA 1
ATOM 673 C C . LEU A 1 87 ? 5.857 10.518 0.396 1.00 76.94 87 LEU A C 1
ATOM 675 O O . LEU A 1 87 ? 6.406 10.314 -0.693 1.00 76.94 87 LEU A O 1
ATOM 679 N N . ASN A 1 88 ? 4.810 11.332 0.556 1.00 73.94 88 ASN A N 1
ATOM 680 C CA . ASN A 1 88 ? 4.245 12.204 -0.477 1.00 73.94 88 ASN A CA 1
ATOM 681 C C . ASN A 1 88 ? 4.869 13.613 -0.485 1.00 73.94 88 ASN A C 1
ATOM 683 O O . ASN A 1 88 ? 4.628 14.371 -1.423 1.00 73.94 88 ASN A O 1
ATOM 687 N N . GLN A 1 89 ? 5.591 13.983 0.577 1.00 59.94 89 GLN A N 1
ATOM 688 C CA . GLN A 1 89 ? 6.295 15.265 0.712 1.00 59.94 89 GLN A CA 1
ATOM 689 C C . GLN A 1 89 ? 7.701 15.181 0.114 1.00 59.94 89 GLN A C 1
ATOM 691 O O . GLN A 1 89 ? 8.152 16.220 -0.416 1.00 59.94 89 GLN A O 1
#

Sequence (89 aa):
MPNYNPNTEGLSQPKWVNKPVKVYRLPEAIAPKVLEYAHKLDMGSYDRQAELAAAIDTLTHALTLPANTGGAIKKEIRKALDKLVELNQ

Foldseek 3Di:
DDDDDDPCPPPPPPPPPPDPDDDDDDDPVCVVVVVVVVVCVVVVVDDPQVVLVVLLVVLVVVLVDPVCPDPVSNVVSVVVNVVSVVVND

pLDDT: mean 79.9, std 10.56, range [51.66, 92.56]

Secondary structure (DSSP, 8-state):
--------TT----------PPP----TTTHHHHHHHHHHHHTT---HHHHHHHHHHHHHHHTTSGGG-SHHHHHHHHHHHHHHHHTT-

Radius of gyration: 22.39 Å; chains: 1; bounding box: 48×55×54 Å